Protein AF-A0A537QXV3-F1 (afdb_monomer)

Radius of gyration: 16.41 Å; Cα contacts (8 Å, |Δi|>4): 99; chains: 1; bounding box: 43×28×35 Å

Foldseek 3Di:
DPPDDDPVRVCVVQVWDQDPFAGTKDWPDFDPDKQPQCSDDPPPNHIDTPDTDMDGDADPVTHGHD

Mean predicted aligned error: 4.66 Å

Solvent-accessible surface area (backbone atoms only — not comparable to full-atom values): 4076 Å² total; per-residue (Å²): 127,86,72,84,75,49,72,68,54,51,32,61,75,69,60,42,40,82,39,100,45,44,22,23,35,35,80,77,45,67,50,92,52,63,40,54,60,67,71,39,66,81,94,49,33,64,58,44,62,71,44,70,45,62,53,76,49,72,44,96,92,30,54,77,56,134

pLDDT: mean 92.55, std 9.38, range [42.19, 98.12]

Sequence (66 aa):
MTGELTADEVRKLLDLEPNATCGFVRVTFVTKQSIAAGGLAAPFADGRPLGSALYFMVTPGAPVRL

Secondary structure (DSSP, 8-state):
--PPPPHHHHHHHHTPEE-SSBSEEEEEEE-S-EEPTTSS-TT--S-EES-EEEEEE-BTTB-B--

Nearest PDB structures (foldseek):
  3m3i-assembly3_F  TM=8.710E-01  e=1.926E-01  Leishmania major
  1xe7-assembly1_B  TM=8.459E-01  e=9.685E-01  Saccharomyces cerevisiae
  1xe7-assembly2_C-2  TM=8.425E-01  e=1.971E+00  Saccharomyces cerevisiae
  1xe8-assembly2_C-2  TM=7.948E-01  e=2.393E+00  Saccharomyces cerevisiae
  1xe8-assembly1_B  TM=6.231E-01  e=1.176E+00  Saccharomyces cerevisiae

Structure (mmCIF, N/CA/C/O backbone):
data_AF-A0A537QXV3-F1
#
_entry.id   AF-A0A537QXV3-F1
#
loop_
_atom_site.group_PDB
_atom_site.id
_atom_site.type_symbol
_atom_site.label_atom_id
_atom_site.label_alt_id
_atom_site.label_comp_id
_atom_site.label_asym_id
_atom_site.label_entity_id
_atom_site.label_seq_id
_atom_site.pdbx_PDB_ins_code
_atom_site.Cartn_x
_atom_site.Cartn_y
_atom_site.Cartn_z
_atom_site.occupancy
_atom_site.B_iso_or_equiv
_atom_site.auth_seq_id
_atom_site.auth_comp_id
_atom_site.auth_asym_id
_atom_site.auth_atom_id
_atom_site.pdbx_PDB_model_num
ATOM 1 N N . MET A 1 1 ? -20.511 19.037 8.891 1.00 42.19 1 MET A N 1
ATOM 2 C CA . MET A 1 1 ? -19.587 18.163 9.637 1.00 42.19 1 MET A CA 1
ATOM 3 C C . MET A 1 1 ? -19.336 16.954 8.766 1.00 42.19 1 MET A C 1
ATOM 5 O O . MET A 1 1 ? -20.253 16.166 8.583 1.00 42.19 1 MET A O 1
ATOM 9 N N . THR A 1 2 ? -18.161 16.830 8.156 1.00 56.81 2 THR A N 1
ATOM 10 C CA . THR A 1 2 ? -17.700 15.499 7.752 1.00 56.81 2 THR A CA 1
ATOM 11 C C . THR A 1 2 ? -17.554 14.731 9.057 1.00 56.81 2 THR A C 1
ATOM 13 O O . THR A 1 2 ? -16.693 15.086 9.859 1.00 56.81 2 THR A O 1
ATOM 16 N N . GLY A 1 3 ? -18.482 13.816 9.348 1.00 69.50 3 GLY A N 1
ATOM 17 C CA . GLY A 1 3 ? -18.361 12.956 10.523 1.00 69.50 3 GLY A CA 1
ATOM 18 C C . GLY A 1 3 ? -16.981 12.308 10.499 1.00 69.50 3 GLY A C 1
ATOM 19 O O . GLY A 1 3 ? -16.525 11.896 9.431 1.00 69.50 3 GLY A O 1
ATOM 20 N N . GLU A 1 4 ? -16.280 12.322 11.629 1.00 84.00 4 GLU A N 1
ATOM 21 C CA . GLU A 1 4 ? -14.973 11.680 11.713 1.00 84.00 4 GLU A CA 1
ATOM 22 C C . GLU A 1 4 ? -15.145 10.194 11.389 1.00 84.00 4 GLU A C 1
ATOM 24 O O . GLU A 1 4 ? -15.905 9.492 12.056 1.00 84.00 4 GLU A O 1
ATOM 29 N N . LEU A 1 5 ? -14.484 9.735 10.323 1.00 92.06 5 LEU A N 1
ATOM 30 C CA . LEU A 1 5 ? -14.504 8.330 9.936 1.00 92.06 5 LEU A CA 1
ATOM 31 C C . LEU A 1 5 ? -13.727 7.514 10.969 1.00 92.06 5 LEU A C 1
ATOM 33 O O . LEU A 1 5 ? -12.594 7.848 11.325 1.00 92.06 5 LEU A O 1
ATOM 37 N N . THR A 1 6 ? -14.309 6.406 11.406 1.00 94.19 6 THR A N 1
ATOM 38 C CA . THR A 1 6 ? -13.618 5.413 12.230 1.00 94.19 6 THR A CA 1
ATOM 39 C C . THR A 1 6 ? -12.547 4.677 11.417 1.00 94.19 6 THR A C 1
ATOM 41 O O . THR A 1 6 ? -12.598 4.613 10.187 1.00 94.19 6 THR A O 1
ATOM 44 N N . ALA A 1 7 ? -11.581 4.051 12.097 1.00 93.88 7 ALA A N 1
ATOM 45 C CA . ALA A 1 7 ? -10.528 3.284 11.424 1.00 93.88 7 ALA A CA 1
ATOM 46 C C . ALA A 1 7 ? -11.091 2.133 10.566 1.00 93.88 7 ALA A C 1
ATOM 48 O O . ALA A 1 7 ? -10.583 1.863 9.479 1.00 93.88 7 ALA A O 1
ATOM 49 N N . ASP A 1 8 ? -12.164 1.476 11.017 1.00 94.19 8 ASP A N 1
ATOM 50 C CA . ASP A 1 8 ? -12.823 0.416 10.247 1.00 94.19 8 ASP A CA 1
ATOM 51 C C . ASP A 1 8 ? -13.556 0.947 9.011 1.00 94.19 8 ASP A C 1
ATOM 53 O O . ASP A 1 8 ? -13.579 0.276 7.977 1.00 94.19 8 ASP A O 1
ATOM 57 N N . GLU A 1 9 ? -14.133 2.146 9.084 1.00 96.19 9 GLU A N 1
ATOM 58 C CA . GLU A 1 9 ? -14.742 2.801 7.924 1.00 96.19 9 GLU A CA 1
ATOM 59 C C . GLU A 1 9 ? -13.681 3.220 6.910 1.00 96.19 9 GLU A C 1
ATOM 61 O O . GLU A 1 9 ? -13.858 2.963 5.722 1.00 96.19 9 GLU A O 1
ATOM 66 N N . VAL A 1 10 ? -12.545 3.765 7.359 1.00 95.38 10 VAL A N 1
ATOM 67 C CA . VAL A 1 10 ? -11.400 4.068 6.484 1.00 95.38 10 VAL A CA 1
ATOM 68 C C . VAL A 1 10 ? -10.862 2.792 5.832 1.00 95.38 10 VAL A C 1
ATOM 70 O O . VAL A 1 10 ? -10.651 2.771 4.619 1.00 95.38 10 VAL A O 1
ATOM 73 N N . ARG A 1 11 ? -10.701 1.705 6.601 1.00 96.00 11 ARG A N 1
ATOM 74 C CA . ARG A 1 11 ? -10.260 0.395 6.096 1.00 96.00 11 ARG A CA 1
ATOM 75 C C . ARG A 1 11 ? -11.163 -0.113 4.982 1.00 96.00 11 ARG A C 1
ATOM 77 O O . ARG A 1 11 ? -10.663 -0.523 3.942 1.00 96.00 11 ARG A O 1
ATOM 84 N N . LYS A 1 12 ? -12.480 -0.086 5.202 1.00 96.62 12 LYS A N 1
ATOM 85 C CA . LYS A 1 12 ? -13.473 -0.538 4.219 1.00 96.62 12 LYS A CA 1
ATOM 86 C C . LYS A 1 12 ? -13.519 0.377 3.000 1.00 96.62 12 LYS A C 1
ATOM 88 O O . LYS A 1 12 ? -13.571 -0.119 1.884 1.00 96.62 12 LYS A O 1
ATOM 93 N N . LEU A 1 13 ? -13.474 1.693 3.203 1.00 96.81 13 LEU A N 1
ATOM 94 C CA . LEU A 1 13 ? -13.523 2.677 2.122 1.00 96.81 13 LEU A CA 1
ATOM 95 C C . LEU A 1 13 ? -12.327 2.546 1.174 1.00 96.81 13 LEU A C 1
ATOM 97 O O . LEU A 1 13 ? -12.486 2.635 -0.041 1.00 96.81 13 LEU A O 1
ATOM 101 N N . LEU A 1 14 ? -11.131 2.349 1.730 1.00 96.62 14 LEU A N 1
ATOM 102 C CA . LEU A 1 14 ? -9.893 2.224 0.961 1.00 96.62 14 LEU A CA 1
ATOM 103 C C . LEU A 1 14 ? -9.574 0.778 0.559 1.00 96.62 14 LEU A C 1
ATOM 105 O O . LEU A 1 14 ? -8.603 0.564 -0.171 1.00 96.62 14 LEU A O 1
ATOM 109 N N . ASP A 1 15 ? -10.401 -0.182 0.979 1.00 97.44 15 ASP A N 1
ATOM 110 C CA . ASP A 1 15 ? -10.238 -1.617 0.730 1.00 97.44 15 ASP A CA 1
ATOM 111 C C . ASP A 1 15 ? -8.875 -2.138 1.223 1.00 97.44 15 ASP A C 1
ATOM 113 O O . ASP A 1 15 ? -8.123 -2.781 0.499 1.00 97.44 15 ASP A O 1
ATOM 117 N N . LEU A 1 16 ? -8.491 -1.766 2.449 1.00 97.25 16 LEU A N 1
ATOM 118 C CA . LEU A 1 16 ? -7.207 -2.177 3.022 1.00 97.25 16 LEU A CA 1
ATOM 119 C C . LEU A 1 16 ? -7.303 -3.594 3.599 1.00 97.25 16 LEU A C 1
ATOM 121 O O . LEU A 1 16 ? -8.163 -3.884 4.440 1.00 97.25 16 LEU A O 1
ATOM 125 N N . GLU A 1 17 ? -6.357 -4.447 3.216 1.00 96.25 17 GLU A N 1
ATOM 126 C CA . GLU A 1 17 ? -6.279 -5.842 3.648 1.00 96.25 17 GLU A CA 1
ATOM 127 C C . GLU A 1 17 ? -5.240 -6.031 4.761 1.00 96.25 17 GLU A C 1
ATOM 129 O O . GLU A 1 17 ? -4.244 -5.306 4.790 1.00 96.25 17 GLU A O 1
ATOM 134 N N . PRO A 1 18 ? -5.424 -6.991 5.685 1.00 94.56 18 PRO A N 1
ATOM 135 C CA . PRO A 1 18 ? -4.423 -7.294 6.706 1.00 94.56 18 PRO A CA 1
ATOM 136 C C . PRO A 1 18 ? -3.057 -7.635 6.096 1.00 94.56 18 PRO A C 1
ATOM 138 O O . PRO A 1 18 ? -2.969 -8.425 5.158 1.00 94.56 18 PRO A O 1
ATOM 141 N N . ASN A 1 19 ? -1.982 -7.093 6.664 1.00 91.56 19 ASN A N 1
ATOM 142 C CA . ASN A 1 19 ? -0.612 -7.425 6.282 1.00 91.56 19 ASN A CA 1
ATOM 143 C C . ASN A 1 19 ? 0.115 -8.167 7.412 1.00 91.56 19 ASN A C 1
ATOM 145 O O . ASN A 1 19 ? -0.099 -7.886 8.590 1.00 91.56 19 ASN A O 1
ATOM 149 N N . ALA A 1 20 ? 1.013 -9.088 7.052 1.00 83.69 20 ALA A N 1
ATOM 150 C CA . ALA A 1 20 ? 1.738 -9.917 8.013 1.00 83.69 20 ALA A CA 1
ATOM 151 C C . ALA A 1 20 ? 2.662 -9.118 8.949 1.00 83.69 20 ALA A C 1
ATOM 153 O O . ALA A 1 20 ? 2.830 -9.496 10.108 1.00 83.69 20 ALA A O 1
ATOM 154 N N . THR A 1 21 ? 3.258 -8.025 8.468 1.00 84.88 21 THR A N 1
ATOM 155 C CA . THR A 1 21 ? 4.206 -7.215 9.249 1.00 84.88 21 THR A CA 1
ATOM 156 C C . THR A 1 21 ? 3.591 -5.914 9.740 1.00 84.88 21 THR A C 1
ATOM 158 O O . THR A 1 21 ? 4.018 -5.364 10.758 1.00 84.88 21 THR A O 1
ATOM 161 N N . CYS A 1 22 ? 2.586 -5.391 9.038 1.00 80.38 22 CYS A N 1
ATOM 162 C CA . CYS A 1 22 ? 2.147 -4.029 9.273 1.00 80.38 22 CYS A CA 1
ATOM 163 C C . CYS A 1 22 ? 0.636 -3.837 9.031 1.00 80.38 22 CYS A C 1
ATOM 165 O O . CYS A 1 22 ? 0.193 -3.563 7.921 1.00 80.38 22 CYS A O 1
ATOM 167 N N . GLY A 1 23 ? -0.161 -3.916 10.103 1.00 92.94 23 GLY A N 1
ATOM 168 C CA . GLY A 1 23 ? -1.557 -3.459 10.115 1.00 92.94 23 GLY A CA 1
ATOM 169 C C . GLY A 1 23 ? -2.382 -3.878 8.890 1.00 92.94 23 GLY A C 1
ATOM 170 O O . GLY A 1 23 ? -2.598 -5.068 8.655 1.00 92.94 23 GLY A O 1
ATOM 171 N N . PHE A 1 2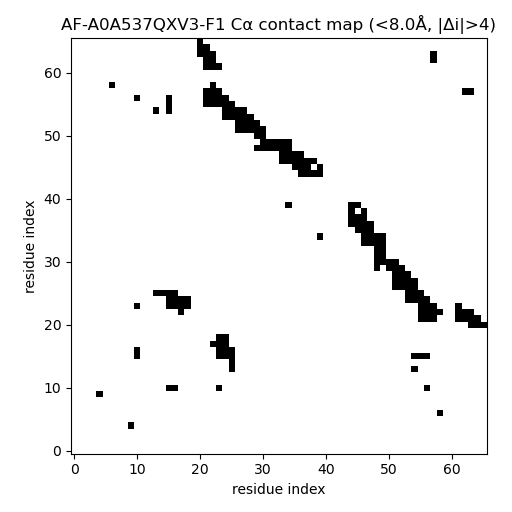4 ? -2.827 -2.883 8.114 1.00 96.56 24 PHE A N 1
ATOM 172 C CA . PHE A 1 24 ? -3.565 -3.055 6.864 1.00 96.56 24 PHE A CA 1
ATOM 173 C C . PHE A 1 24 ? -2.908 -2.286 5.710 1.00 96.56 24 PHE A C 1
ATOM 175 O O . PHE A 1 24 ? -2.478 -1.142 5.888 1.00 96.56 24 PHE A O 1
ATOM 182 N N . VAL A 1 25 ? -2.869 -2.877 4.515 1.00 96.56 25 VAL A N 1
ATOM 183 C CA . VAL A 1 25 ? -2.243 -2.294 3.320 1.00 96.56 25 VAL A CA 1
ATOM 184 C C . VAL A 1 25 ? -3.090 -2.483 2.072 1.00 96.56 25 VAL A C 1
ATOM 186 O O . VAL A 1 25 ? -3.852 -3.439 1.953 1.00 96.56 25 VAL A O 1
ATOM 189 N N . ARG A 1 26 ? -2.873 -1.608 1.091 1.00 97.44 26 ARG A N 1
ATOM 190 C CA . ARG A 1 26 ? -3.235 -1.856 -0.306 1.00 97.44 26 ARG A CA 1
ATOM 191 C C . ARG A 1 26 ? -2.326 -1.066 -1.235 1.00 97.44 26 ARG A C 1
ATOM 193 O O . ARG A 1 26 ? -2.224 0.154 -1.104 1.00 97.44 26 ARG A O 1
ATOM 200 N N . VAL A 1 27 ? -1.699 -1.740 -2.200 1.00 96.75 27 VAL A N 1
ATOM 201 C CA . VAL A 1 27 ? -0.984 -1.066 -3.295 1.00 96.75 27 VAL A CA 1
ATOM 202 C C . VAL A 1 27 ? -2.019 -0.432 -4.217 1.00 96.75 27 VAL A C 1
ATOM 204 O O . VAL A 1 27 ? -2.857 -1.124 -4.788 1.00 96.75 27 VAL A O 1
ATOM 207 N N . THR A 1 28 ? -1.973 0.889 -4.348 1.00 97.44 28 THR A N 1
ATOM 208 C CA . THR A 1 28 ? -2.942 1.659 -5.141 1.00 97.44 28 THR A CA 1
ATOM 209 C C . THR A 1 28 ? -2.361 2.168 -6.446 1.00 97.44 28 THR A C 1
ATOM 211 O O . THR A 1 28 ? -3.105 2.555 -7.345 1.00 97.44 28 THR A O 1
ATOM 214 N N . 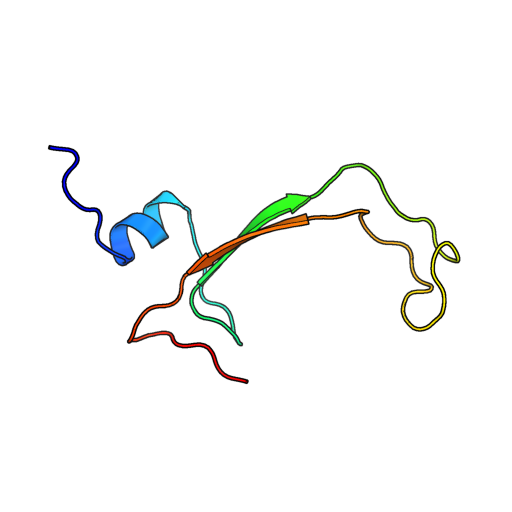PHE A 1 29 ? -1.036 2.145 -6.579 1.00 97.94 29 PHE A N 1
ATOM 215 C CA . PHE A 1 29 ? -0.364 2.585 -7.785 1.00 97.94 29 PHE A CA 1
ATOM 216 C C . PHE A 1 29 ? 0.921 1.801 -8.023 1.00 97.94 29 PHE A C 1
ATOM 218 O O . PHE A 1 29 ? 1.741 1.632 -7.123 1.00 97.94 29 PHE A O 1
ATOM 225 N N . VAL A 1 30 ? 1.123 1.398 -9.273 1.00 98.12 30 VAL A N 1
ATOM 226 C CA . VAL A 1 30 ? 2.400 0.909 -9.794 1.00 98.12 30 VAL A CA 1
ATOM 227 C C . VAL A 1 30 ? 2.648 1.646 -11.103 1.00 98.12 30 VAL A C 1
ATOM 229 O O . VAL A 1 30 ? 1.767 1.701 -11.964 1.00 98.12 30 VAL A O 1
ATOM 232 N N . THR A 1 31 ? 3.826 2.250 -11.254 1.00 97.69 31 THR A N 1
ATOM 233 C CA . THR A 1 31 ? 4.162 2.949 -12.500 1.00 97.69 31 THR A CA 1
ATOM 234 C C . THR A 1 31 ? 4.311 1.969 -13.662 1.00 97.69 31 THR A C 1
ATOM 236 O O . THR A 1 31 ? 4.754 0.835 -13.492 1.00 97.69 31 THR A O 1
ATOM 239 N N . LYS A 1 32 ? 3.966 2.427 -14.870 1.00 97.00 32 LYS A N 1
ATOM 240 C CA . LYS A 1 32 ? 4.169 1.662 -16.111 1.00 97.00 32 LYS A CA 1
ATOM 241 C C . LYS A 1 32 ? 5.635 1.626 -16.546 1.00 97.00 32 LYS A C 1
ATOM 243 O O . LYS A 1 32 ? 6.008 0.795 -17.366 1.00 97.00 32 LYS A O 1
ATOM 248 N N . GLN A 1 33 ? 6.455 2.544 -16.036 1.00 97.88 33 GLN A N 1
ATOM 249 C CA . GLN A 1 33 ? 7.889 2.556 -16.301 1.00 97.88 33 GLN A CA 1
ATOM 250 C C . GLN A 1 33 ? 8.573 1.434 -15.519 1.00 97.88 33 GLN A C 1
ATOM 252 O O . GLN A 1 33 ? 8.249 1.170 -14.362 1.00 97.88 33 GLN A O 1
ATOM 257 N N . SER A 1 34 ? 9.550 0.792 -16.145 1.00 97.12 34 SER A N 1
ATOM 258 C CA . SER A 1 34 ? 10.294 -0.305 -15.539 1.00 97.12 34 SER A CA 1
ATOM 259 C C . SER A 1 34 ? 11.785 -0.029 -15.623 1.00 97.12 34 SER A C 1
ATOM 261 O O . SER A 1 34 ? 12.273 0.518 -16.613 1.00 97.12 34 SER A O 1
ATOM 263 N N . ILE A 1 35 ? 12.499 -0.421 -14.579 1.00 97.44 35 ILE A N 1
ATOM 264 C CA . ILE A 1 35 ? 13.946 -0.555 -14.588 1.00 97.44 35 ILE A CA 1
ATOM 265 C C . ILE A 1 35 ? 14.247 -1.910 -15.228 1.00 97.44 35 ILE A C 1
ATOM 267 O O . ILE A 1 35 ? 13.774 -2.946 -14.756 1.00 97.44 35 ILE A O 1
ATOM 271 N N . ALA A 1 36 ? 15.011 -1.904 -16.317 1.00 97.19 36 ALA A N 1
ATOM 272 C CA . ALA A 1 36 ? 15.439 -3.132 -16.975 1.00 97.19 36 ALA A CA 1
ATOM 273 C C . ALA A 1 36 ? 16.408 -3.934 -16.088 1.00 97.19 36 ALA A C 1
ATOM 275 O O . ALA A 1 36 ? 17.108 -3.366 -15.248 1.00 97.19 36 ALA A O 1
ATOM 276 N N . ALA A 1 37 ? 16.483 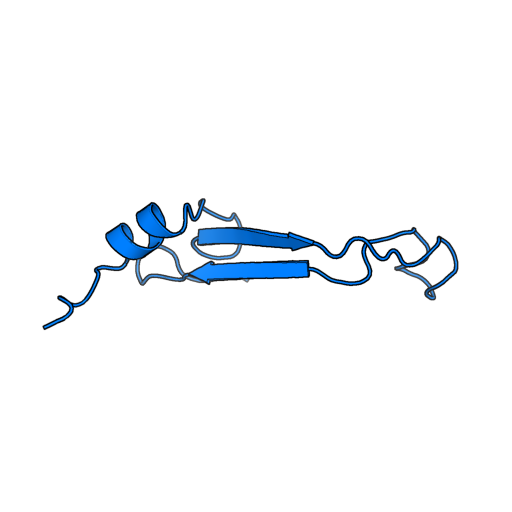-5.249 -16.305 1.00 96.81 37 ALA A N 1
ATOM 277 C CA . ALA A 1 37 ? 17.482 -6.087 -15.646 1.00 96.81 37 ALA A CA 1
ATOM 278 C C . ALA A 1 37 ? 18.906 -5.573 -15.942 1.00 96.81 37 ALA A C 1
ATOM 280 O O . ALA A 1 37 ? 19.196 -5.127 -17.052 1.00 96.81 37 ALA A O 1
ATOM 281 N N . GLY A 1 38 ? 19.778 -5.589 -14.934 1.00 96.12 38 GLY A N 1
ATOM 282 C CA . GLY A 1 38 ? 21.109 -4.974 -14.971 1.00 96.12 38 GLY A CA 1
ATOM 283 C C . GLY A 1 38 ? 21.114 -3.444 -14.838 1.00 96.12 38 GLY A C 1
ATOM 284 O O . GLY A 1 38 ? 22.186 -2.852 -14.752 1.00 96.12 38 GLY A O 1
ATOM 285 N N . GLY A 1 39 ? 19.945 -2.793 -14.782 1.00 94.94 39 GLY A N 1
ATOM 286 C CA . GLY A 1 39 ? 19.822 -1.345 -14.576 1.00 94.94 39 GLY A CA 1
ATOM 287 C C . GLY A 1 39 ? 20.138 -0.884 -13.149 1.00 94.94 39 GLY A C 1
ATOM 288 O O . GLY A 1 39 ? 20.355 0.305 -12.926 1.00 94.94 39 GLY A O 1
ATOM 289 N N . LEU A 1 40 ? 20.186 -1.811 -12.187 1.00 95.75 40 LEU A N 1
ATOM 290 C CA . LEU A 1 40 ? 20.646 -1.579 -10.819 1.00 95.75 40 LEU A CA 1
ATOM 291 C C . LEU A 1 40 ? 21.730 -2.591 -10.450 1.00 95.75 40 LEU A C 1
ATOM 293 O O . LEU A 1 40 ? 21.764 -3.715 -10.953 1.00 95.75 40 LEU A O 1
ATOM 297 N N . ALA A 1 41 ? 22.603 -2.185 -9.529 1.00 95.31 41 ALA A N 1
ATOM 298 C CA . ALA A 1 41 ? 23.610 -3.067 -8.962 1.00 95.31 41 ALA A CA 1
ATOM 299 C C . ALA A 1 41 ? 22.976 -4.176 -8.101 1.00 95.31 41 ALA A C 1
ATOM 301 O O . ALA A 1 41 ? 21.846 -4.058 -7.614 1.00 95.31 41 ALA A O 1
ATOM 302 N N . ALA A 1 42 ? 23.737 -5.248 -7.869 1.00 94.00 42 ALA A N 1
ATOM 303 C CA . ALA A 1 42 ? 23.359 -6.291 -6.923 1.00 94.00 42 ALA A CA 1
ATOM 304 C C . ALA A 1 42 ? 23.050 -5.691 -5.528 1.00 94.00 42 ALA A C 1
ATOM 306 O O . ALA A 1 42 ? 23.740 -4.759 -5.107 1.00 94.00 42 ALA A O 1
ATOM 307 N N . PRO A 1 43 ? 22.030 -6.198 -4.806 1.00 93.81 43 PRO A N 1
ATOM 308 C CA . PRO A 1 43 ? 21.230 -7.396 -5.092 1.00 93.81 43 PRO A CA 1
ATOM 309 C C . PRO A 1 43 ? 19.998 -7.154 -5.988 1.00 93.81 43 PRO A C 1
ATOM 311 O O . PRO A 1 43 ? 19.167 -8.042 -6.133 1.00 93.81 43 PRO A O 1
ATOM 314 N N . PHE A 1 44 ? 19.851 -5.975 -6.593 1.00 94.06 44 PHE A N 1
ATOM 315 C CA . PHE A 1 44 ? 18.657 -5.592 -7.358 1.00 94.06 44 PHE A CA 1
ATOM 316 C C . PHE A 1 44 ? 18.843 -5.729 -8.871 1.00 94.06 44 PHE A C 1
ATOM 318 O O . PHE A 1 44 ? 18.298 -4.936 -9.631 1.00 94.06 44 PHE A O 1
ATOM 325 N N . ALA A 1 45 ? 19.626 -6.718 -9.304 1.00 94.69 45 ALA A N 1
ATOM 326 C CA . ALA A 1 45 ? 19.955 -6.900 -10.7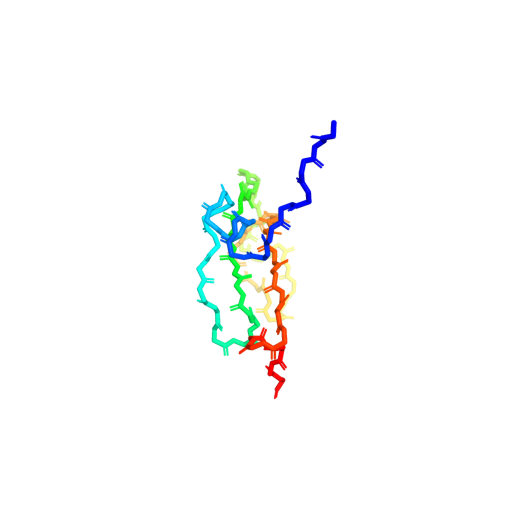15 1.00 94.69 45 ALA A CA 1
ATOM 327 C C . ALA A 1 45 ? 18.738 -7.286 -11.579 1.00 94.69 45 ALA A C 1
ATOM 329 O O . ALA A 1 45 ? 18.765 -7.074 -12.790 1.00 94.69 45 ALA A O 1
ATOM 330 N N . ASP A 1 46 ? 17.673 -7.818 -10.978 1.00 95.69 46 ASP A N 1
ATOM 331 C CA . ASP A 1 46 ? 16.438 -8.152 -11.686 1.00 95.69 46 ASP A CA 1
ATOM 332 C C . ASP A 1 46 ? 15.638 -6.903 -12.085 1.00 95.69 46 ASP A C 1
ATOM 334 O O . ASP A 1 46 ? 15.653 -5.868 -11.412 1.00 95.69 46 ASP A O 1
ATOM 338 N N . GLY A 1 47 ? 14.890 -7.013 -13.186 1.00 95.12 47 GLY A N 1
ATOM 339 C CA . GLY A 1 47 ? 13.995 -5.947 -13.633 1.00 95.12 47 GLY A CA 1
ATOM 340 C C . GLY A 1 47 ? 12.844 -5.713 -12.651 1.00 95.12 47 GLY A C 1
ATOM 341 O O . GLY A 1 47 ? 12.336 -6.649 -12.032 1.00 95.12 47 GLY A O 1
ATOM 342 N N . ARG A 1 48 ? 12.408 -4.458 -12.505 1.00 96.56 48 ARG A N 1
ATOM 343 C CA . ARG A 1 48 ? 11.338 -4.091 -11.562 1.00 96.56 48 ARG A CA 1
ATOM 344 C C . ARG A 1 48 ? 10.643 -2.781 -11.929 1.00 96.56 48 ARG A C 1
ATOM 346 O O . ARG A 1 48 ? 11.270 -1.934 -12.565 1.00 96.56 48 ARG A O 1
ATOM 353 N N . PRO A 1 49 ? 9.393 -2.556 -11.485 1.00 97.25 49 PRO A N 1
ATOM 354 C CA . PRO A 1 49 ? 8.742 -1.261 -11.654 1.00 97.25 49 PRO A CA 1
ATOM 355 C C . PRO A 1 49 ? 9.595 -0.133 -11.073 1.00 97.25 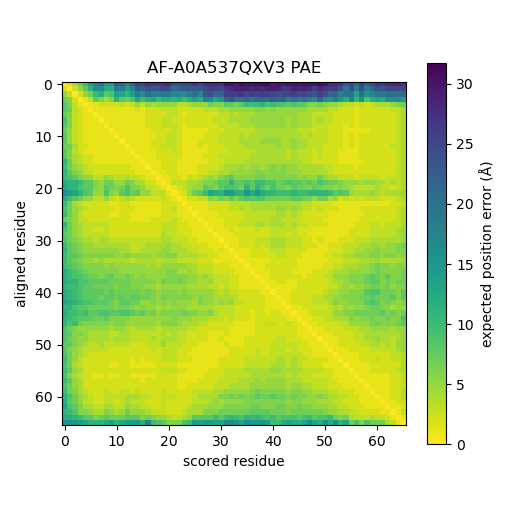49 PRO A C 1
ATOM 357 O O . PRO A 1 49 ? 10.199 -0.292 -10.012 1.00 97.25 49 PRO A O 1
ATOM 360 N N . LEU A 1 50 ? 9.606 1.021 -11.742 1.00 97.19 50 LEU A N 1
ATOM 361 C CA . LEU A 1 50 ? 10.363 2.191 -11.284 1.00 97.19 50 LEU A CA 1
ATOM 362 C C . LEU A 1 50 ? 9.863 2.711 -9.922 1.00 97.19 50 LEU A C 1
ATOM 364 O O . LEU A 1 50 ? 10.610 3.347 -9.186 1.00 97.19 50 LEU A O 1
ATOM 368 N N . GLY A 1 51 ? 8.611 2.426 -9.569 1.00 97.38 51 GLY A N 1
ATOM 369 C CA . GLY A 1 51 ? 8.027 2.832 -8.301 1.00 97.38 51 GLY A CA 1
ATOM 370 C C . GLY A 1 51 ? 6.598 2.340 -8.109 1.00 97.38 51 GLY A C 1
ATOM 371 O O . GLY A 1 51 ? 5.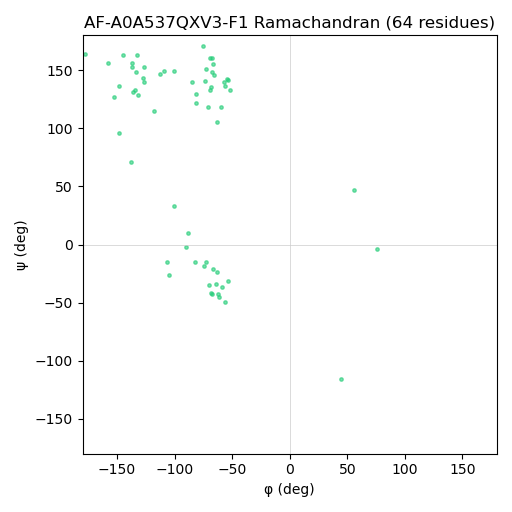906 1.941 -9.050 1.00 97.38 51 GLY A O 1
ATOM 372 N N . SER A 1 52 ? 6.154 2.391 -6.860 1.00 97.69 52 SER A N 1
ATOM 373 C CA . SER A 1 52 ? 4.779 2.105 -6.458 1.00 97.69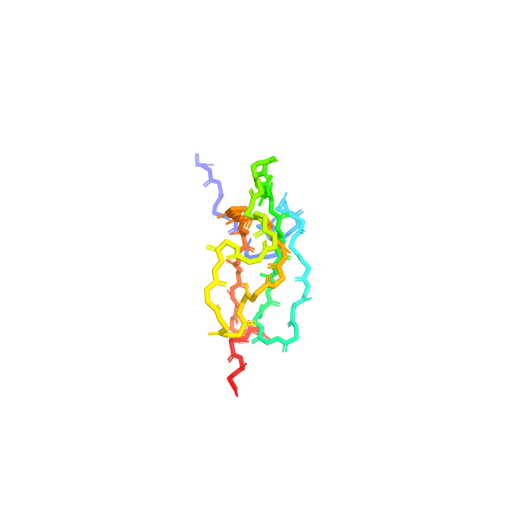 52 SER A CA 1
ATOM 374 C C . SER A 1 52 ? 4.379 3.008 -5.294 1.00 97.69 52 SER A C 1
ATOM 376 O O . SER A 1 52 ? 5.239 3.605 -4.646 1.00 97.69 52 SER A O 1
ATOM 378 N N . ALA A 1 53 ? 3.079 3.111 -5.045 1.00 97.75 53 ALA A N 1
ATOM 379 C CA . ALA A 1 53 ? 2.529 3.731 -3.852 1.00 97.75 53 ALA A CA 1
ATOM 380 C C . ALA A 1 53 ? 1.440 2.831 -3.264 1.00 97.75 53 ALA A C 1
ATOM 382 O O . ALA A 1 53 ? 0.736 2.113 -3.983 1.00 97.75 53 ALA A O 1
ATOM 383 N N . LEU A 1 54 ? 1.317 2.874 -1.943 1.00 96.44 54 LEU A N 1
ATOM 384 C CA . LEU A 1 54 ? 0.335 2.107 -1.196 1.00 96.44 54 LEU A CA 1
ATOM 385 C C . LEU A 1 54 ? -0.293 2.970 -0.108 1.00 96.44 54 LEU A C 1
ATOM 387 O O . LEU A 1 54 ? 0.343 3.891 0.407 1.00 96.44 54 LEU A O 1
ATOM 391 N N . TYR A 1 55 ? -1.530 2.640 0.252 1.00 96.88 55 TYR A N 1
ATOM 392 C CA . TYR A 1 55 ? -2.083 3.046 1.534 1.00 96.88 55 TYR A CA 1
ATOM 393 C C . TYR A 1 55 ? -1.663 2.049 2.601 1.00 96.88 55 TYR A C 1
ATOM 395 O O . TYR A 1 55 ? -1.657 0.837 2.377 1.00 96.88 55 TYR A O 1
ATOM 403 N N . PHE A 1 56 ? -1.332 2.592 3.763 1.00 94.88 56 PHE A N 1
ATOM 404 C CA . PHE A 1 56 ? -0.933 1.848 4.939 1.00 94.88 56 PHE A CA 1
ATOM 405 C C . PHE A 1 56 ? -1.663 2.412 6.150 1.00 94.88 56 PHE A C 1
ATOM 407 O O . PHE A 1 56 ? -1.698 3.629 6.342 1.00 94.88 56 PHE A O 1
ATOM 414 N N . MET A 1 57 ? -2.233 1.530 6.964 1.00 95.44 57 MET A N 1
ATOM 415 C CA . MET A 1 57 ? -2.938 1.903 8.179 1.00 95.44 57 MET A CA 1
ATOM 416 C C . MET A 1 57 ? -2.551 0.979 9.328 1.00 95.44 57 MET A C 1
ATOM 418 O O . MET A 1 57 ? -2.616 -0.243 9.215 1.00 95.44 57 MET A O 1
ATOM 422 N N . VAL A 1 58 ? -2.220 1.585 10.463 1.00 95.62 58 VAL A N 1
ATOM 423 C CA . VAL A 1 58 ? -2.050 0.900 11.747 1.00 95.62 58 VAL A CA 1
ATOM 424 C C . VAL A 1 58 ? -3.193 1.262 12.669 1.00 95.62 58 VAL A C 1
ATOM 426 O O . VAL A 1 58 ? -3.731 2.368 12.617 1.00 95.62 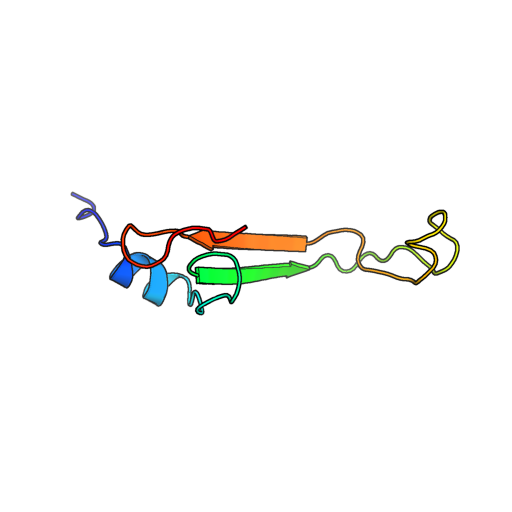58 VAL A O 1
ATOM 429 N N . THR A 1 59 ? -3.544 0.332 13.543 1.00 93.12 59 THR A N 1
ATOM 430 C CA . THR A 1 59 ? -4.498 0.572 14.625 1.00 93.12 59 THR A CA 1
ATOM 431 C C . THR A 1 59 ? -3.913 0.024 15.923 1.00 93.12 59 THR A C 1
ATOM 433 O O . THR A 1 59 ? -3.004 -0.808 15.875 1.00 93.12 59 THR A O 1
ATOM 436 N N . PRO A 1 60 ? -4.433 0.418 17.099 1.00 92.12 60 PRO A N 1
ATOM 437 C CA . PRO A 1 60 ? -4.017 -0.198 18.359 1.00 92.12 60 PRO A CA 1
ATOM 438 C C . PRO A 1 60 ? -4.155 -1.732 18.366 1.00 92.12 60 PRO A C 1
ATOM 440 O O . PRO A 1 60 ? -3.347 -2.415 18.987 1.00 92.12 60 PRO A O 1
ATOM 443 N N . GLY A 1 61 ? -5.144 -2.281 17.645 1.00 91.38 61 GLY A N 1
ATOM 444 C CA . GLY A 1 61 ? -5.348 -3.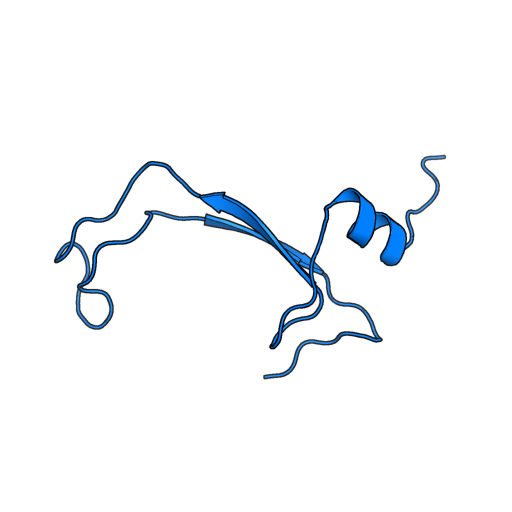729 17.496 1.00 91.38 61 GLY A CA 1
ATOM 445 C C . GLY A 1 61 ? -4.482 -4.395 16.418 1.00 91.38 61 GLY A C 1
ATOM 446 O O . GLY A 1 61 ? -4.357 -5.617 16.408 1.00 91.38 61 GLY A O 1
ATOM 447 N N . ALA A 1 62 ? -3.871 -3.615 15.526 1.00 92.38 62 ALA A N 1
ATOM 448 C CA . ALA A 1 62 ? -3.022 -4.095 14.439 1.00 92.38 62 ALA A CA 1
ATOM 449 C C . ALA A 1 62 ? -1.764 -3.205 14.309 1.00 92.38 62 ALA A C 1
ATOM 451 O O . ALA A 1 62 ? -1.657 -2.408 13.368 1.00 92.38 62 ALA A O 1
ATOM 452 N N . PRO A 1 63 ? -0.829 -3.291 15.278 1.00 91.25 63 PRO A N 1
ATOM 453 C CA . PRO A 1 63 ? 0.402 -2.509 15.267 1.00 91.25 63 PRO A CA 1
ATOM 454 C C . PRO A 1 63 ? 1.415 -3.062 14.257 1.00 91.25 63 PRO A C 1
ATOM 456 O O . PRO A 1 63 ? 1.262 -4.165 13.727 1.00 91.25 63 PRO A O 1
ATOM 459 N N . VAL A 1 64 ? 2.493 -2.310 14.032 1.00 90.94 64 VAL A N 1
ATOM 460 C CA . VAL A 1 64 ? 3.671 -2.818 13.314 1.00 90.94 64 VAL A CA 1
ATOM 461 C C . VAL A 1 64 ? 4.371 -3.875 14.162 1.00 90.94 64 VAL A C 1
ATOM 463 O O . VAL A 1 64 ? 4.578 -3.676 15.360 1.00 90.94 64 VAL A O 1
ATOM 466 N N . ARG A 1 65 ? 4.758 -4.982 13.529 1.00 84.00 65 ARG A N 1
ATOM 467 C CA . ARG A 1 65 ? 5.618 -6.016 14.106 1.00 84.00 65 ARG A CA 1
ATOM 468 C C . ARG A 1 65 ? 6.894 -6.078 13.267 1.00 84.00 65 ARG A C 1
ATOM 470 O O . ARG A 1 65 ? 6.820 -6.364 12.073 1.00 84.00 65 ARG A O 1
ATOM 477 N N . LEU A 1 66 ? 8.018 -5.722 13.887 1.00 75.31 66 LEU A N 1
ATOM 478 C CA . LEU A 1 66 ? 9.360 -5.806 13.301 1.00 75.31 66 LEU A CA 1
ATOM 479 C C . LEU A 1 66 ? 9.982 -7.171 13.590 1.00 75.31 66 LEU A C 1
ATOM 481 O O . LEU A 1 66 ? 9.734 -7.689 14.704 1.00 75.31 66 LEU A O 1
#